Protein AF-A0A4S0VG76-F1 (afdb_monomer_lite)

Structure (mmCIF, N/CA/C/O backbone):
data_AF-A0A4S0VG76-F1
#
_entry.id   AF-A0A4S0VG76-F1
#
loop_
_atom_site.group_PDB
_atom_site.id
_atom_site.type_symbol
_atom_site.label_atom_id
_atom_site.label_alt_id
_atom_site.label_comp_id
_atom_site.label_asym_id
_atom_site.label_entity_id
_atom_site.label_seq_id
_atom_site.pdbx_PDB_ins_code
_atom_site.Cartn_x
_atom_site.Cartn_y
_atom_site.Cartn_z
_atom_site.occupancy
_atom_site.B_iso_or_equiv
_atom_site.auth_seq_id
_atom_site.auth_comp_id
_atom_site.auth_asym_id
_atom_site.auth_atom_id
_atom_site.pdbx_PDB_model_num
ATOM 1 N N . MET A 1 1 ? -0.962 11.758 31.237 1.00 50.16 1 MET A N 1
ATOM 2 C CA . MET A 1 1 ? -2.190 12.445 30.774 1.00 50.16 1 MET A CA 1
ATOM 3 C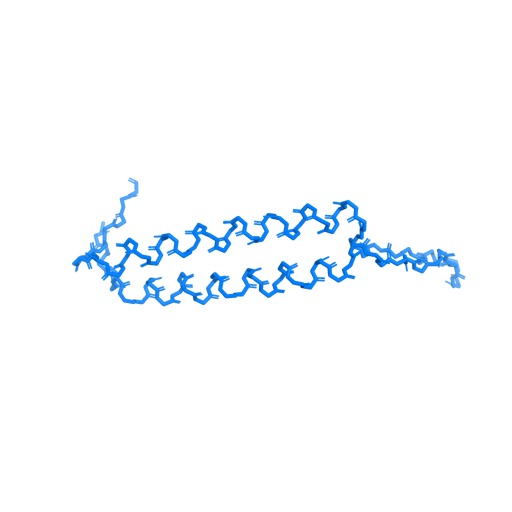 C . MET A 1 1 ? -2.942 11.460 29.897 1.00 50.16 1 MET A C 1
ATOM 5 O O . MET A 1 1 ? -2.362 10.990 28.935 1.00 50.16 1 MET A O 1
ATOM 9 N N . THR A 1 2 ? -4.157 11.048 30.259 1.00 57.31 2 THR A N 1
ATOM 10 C CA . THR A 1 2 ? -4.859 9.967 29.542 1.00 57.31 2 THR A CA 1
ATOM 11 C C . THR A 1 2 ? -5.741 10.567 28.450 1.00 57.31 2 THR A C 1
ATOM 13 O O . THR A 1 2 ? -6.768 11.169 28.756 1.00 57.31 2 THR A O 1
ATOM 16 N N . MET A 1 3 ? -5.346 10.433 27.183 1.00 63.31 3 MET A N 1
ATOM 17 C CA . MET A 1 3 ? -6.172 10.866 26.052 1.00 63.31 3 MET A CA 1
ATOM 18 C C . MET A 1 3 ? -7.178 9.762 25.707 1.00 63.31 3 MET A C 1
ATOM 20 O O . MET A 1 3 ? -6.790 8.625 25.442 1.00 63.31 3 MET A O 1
ATOM 24 N N . ARG A 1 4 ? -8.476 10.085 25.736 1.00 69.19 4 ARG A N 1
ATOM 25 C CA . ARG A 1 4 ? -9.534 9.217 25.198 1.00 69.19 4 ARG A CA 1
ATOM 26 C C . ARG A 1 4 ? -9.742 9.584 23.736 1.00 69.19 4 ARG A C 1
ATOM 28 O O . ARG A 1 4 ? -10.092 10.725 23.449 1.00 69.19 4 ARG A O 1
ATOM 35 N N . ILE A 1 5 ? -9.512 8.633 22.838 1.00 75.25 5 ILE A N 1
ATOM 36 C CA . ILE A 1 5 ? -9.756 8.806 21.405 1.00 75.25 5 ILE A CA 1
ATOM 37 C C . ILE A 1 5 ? -11.046 8.069 21.053 1.00 75.25 5 ILE A C 1
ATOM 39 O O . ILE A 1 5 ? -11.254 6.943 21.508 1.00 75.25 5 ILE A O 1
ATOM 43 N N . ASP A 1 6 ? -11.897 8.718 20.259 1.00 81.56 6 ASP A N 1
ATOM 44 C CA . ASP A 1 6 ? -13.109 8.116 19.714 1.00 81.56 6 ASP A CA 1
ATOM 45 C C . ASP A 1 6 ? -12.737 6.939 18.786 1.00 81.56 6 ASP A C 1
ATOM 47 O O . ASP A 1 6 ? -12.085 7.157 17.752 1.00 81.56 6 ASP A O 1
ATOM 51 N N . PRO A 1 7 ? -13.133 5.696 19.126 1.00 85.50 7 PRO A N 1
ATOM 52 C CA . PRO A 1 7 ? -12.858 4.521 18.305 1.00 85.50 7 PRO A CA 1
ATOM 53 C C . PRO A 1 7 ? -13.397 4.647 16.877 1.00 85.50 7 PRO A C 1
ATOM 55 O O . PRO A 1 7 ? -12.781 4.124 15.949 1.00 85.50 7 PRO A O 1
ATOM 58 N N . SER A 1 8 ? -14.498 5.379 16.667 1.00 87.69 8 SER A N 1
ATOM 59 C CA . SER A 1 8 ? -15.094 5.570 15.340 1.00 87.69 8 SER A CA 1
ATOM 60 C C . SER A 1 8 ? -14.179 6.371 14.409 1.00 87.69 8 SER A C 1
ATOM 62 O O . SER A 1 8 ? -14.025 6.034 13.235 1.00 87.69 8 SER A O 1
ATOM 64 N N . THR A 1 9 ? -13.486 7.379 14.946 1.00 89.50 9 THR A N 1
ATOM 65 C CA . THR A 1 9 ? -12.525 8.184 14.184 1.00 89.50 9 THR A CA 1
ATOM 66 C C . THR A 1 9 ? -11.339 7.331 13.744 1.00 89.50 9 THR A C 1
ATOM 68 O O . THR A 1 9 ? -10.960 7.356 12.574 1.00 89.50 9 THR A O 1
ATOM 71 N N . LEU A 1 10 ? -10.779 6.530 14.656 1.00 90.94 10 LEU A N 1
ATOM 72 C CA . LEU A 1 10 ? -9.663 5.638 14.331 1.00 90.94 10 LEU A CA 1
ATOM 73 C C . LEU A 1 10 ? -10.084 4.533 13.353 1.00 90.94 10 LEU A C 1
ATOM 75 O O . LEU A 1 10 ? -9.344 4.237 12.419 1.00 90.94 10 LEU A O 1
ATOM 79 N N . THR A 1 11 ? -11.291 3.986 13.515 1.00 94.44 11 THR A N 1
ATOM 80 C CA . THR A 1 11 ? -11.874 3.007 12.585 1.00 94.44 11 THR A CA 1
ATOM 81 C C . THR A 1 11 ? -11.918 3.570 11.166 1.00 94.44 11 THR A C 1
ATOM 83 O O . THR A 1 11 ? -11.415 2.936 10.240 1.00 94.44 11 THR A O 1
ATOM 86 N N . ASN A 1 12 ? -12.447 4.785 10.997 1.00 94.69 12 ASN A N 1
ATOM 87 C CA . ASN A 1 12 ? -12.541 5.437 9.691 1.00 94.69 12 ASN A CA 1
ATOM 88 C C . ASN A 1 12 ? -11.160 5.682 9.070 1.00 94.69 12 ASN A C 1
ATOM 90 O O . ASN A 1 12 ? -10.963 5.426 7.883 1.00 94.69 12 ASN A O 1
ATOM 94 N N . ILE A 1 13 ? -10.184 6.134 9.864 1.00 94.75 13 ILE A N 1
ATOM 95 C CA . ILE A 1 13 ? -8.804 6.329 9.394 1.00 94.75 13 ILE A CA 1
ATOM 96 C C . ILE A 1 13 ? -8.225 5.008 8.878 1.00 94.75 13 ILE A C 1
ATOM 98 O O . ILE A 1 13 ? -7.672 4.968 7.779 1.00 94.75 13 ILE A O 1
ATOM 102 N N . CYS A 1 14 ? -8.381 3.924 9.637 1.00 96.38 14 CYS A N 1
ATOM 103 C CA . CYS A 1 14 ? -7.896 2.603 9.255 1.00 96.38 14 CYS A CA 1
ATOM 104 C C . CYS A 1 14 ? -8.588 2.065 7.989 1.00 96.38 14 CYS A C 1
ATOM 106 O O . CYS A 1 14 ? -7.920 1.494 7.128 1.00 96.38 14 CYS A O 1
ATOM 108 N N . GLN A 1 15 ? -9.894 2.293 7.827 1.00 97.62 15 GLN A N 1
ATOM 109 C CA . GLN A 1 15 ? -10.628 1.912 6.614 1.00 97.62 15 GLN A CA 1
ATOM 110 C C . GLN A 1 15 ? -10.122 2.664 5.381 1.00 97.62 15 GLN A C 1
ATOM 112 O O . GLN A 1 15 ? -9.785 2.040 4.375 1.00 97.62 15 GLN A O 1
ATOM 117 N N . VAL A 1 16 ? -9.991 3.990 5.476 1.00 98.00 16 VAL A N 1
ATOM 118 C CA . VAL A 1 16 ? -9.468 4.815 4.378 1.00 98.00 16 VAL A CA 1
ATOM 119 C C . VAL A 1 16 ? -8.026 4.427 4.049 1.00 98.00 16 VAL A C 1
ATOM 121 O O . VAL A 1 16 ? -7.671 4.322 2.877 1.00 98.00 16 VAL A O 1
ATOM 124 N N . ALA A 1 17 ? -7.190 4.169 5.058 1.00 97.94 17 ALA A N 1
ATOM 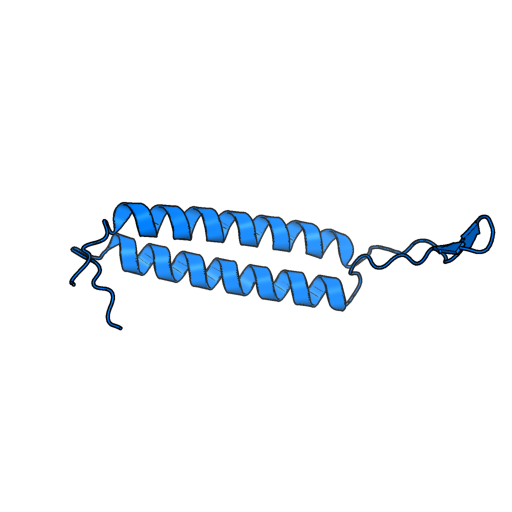125 C CA . ALA A 1 17 ? -5.825 3.698 4.842 1.00 97.94 17 ALA A CA 1
ATOM 126 C C . ALA A 1 17 ? -5.805 2.365 4.078 1.00 97.94 17 ALA A C 1
ATOM 128 O O . ALA A 1 17 ? -5.059 2.237 3.108 1.00 97.94 17 ALA A O 1
ATOM 129 N N . ALA A 1 18 ? -6.663 1.409 4.450 1.00 98.38 18 ALA A N 1
ATOM 130 C CA . ALA A 1 18 ? -6.766 0.127 3.759 1.00 98.38 18 ALA A CA 1
ATOM 131 C C . ALA A 1 18 ? -7.137 0.291 2.276 1.00 98.38 18 ALA A C 1
ATOM 133 O O . ALA A 1 18 ? -6.506 -0.318 1.412 1.00 98.38 18 ALA A O 1
ATOM 134 N N . GLU A 1 19 ? -8.113 1.147 1.966 1.00 98.38 19 GLU A N 1
ATOM 135 C CA . GLU A 1 19 ? -8.501 1.454 0.583 1.00 98.38 19 GLU A CA 1
ATOM 136 C C . GLU A 1 19 ? -7.350 2.082 -0.203 1.00 98.38 19 GLU A C 1
ATOM 138 O O . GLU A 1 19 ? -7.034 1.643 -1.311 1.00 98.38 19 GLU A O 1
ATOM 143 N N . ARG A 1 20 ? -6.661 3.060 0.396 1.00 98.38 20 ARG A N 1
ATOM 144 C CA . ARG A 1 20 ? -5.506 3.698 -0.238 1.00 98.38 20 ARG A CA 1
ATOM 145 C C . ARG A 1 20 ? -4.395 2.699 -0.504 1.00 98.38 20 ARG A C 1
ATOM 147 O O . ARG A 1 20 ? -3.855 2.709 -1.605 1.00 98.38 20 ARG A O 1
ATOM 154 N N . PHE A 1 21 ? -4.063 1.827 0.440 1.00 98.56 21 PHE A N 1
ATOM 155 C CA . PHE A 1 21 ? -3.048 0.802 0.222 1.00 98.56 21 PHE A CA 1
ATOM 156 C C . PHE A 1 21 ? -3.430 -0.154 -0.917 1.00 98.56 21 PHE A C 1
ATOM 158 O O . PHE A 1 21 ? -2.594 -0.435 -1.773 1.00 98.56 21 PHE A O 1
ATOM 165 N N . LEU A 1 22 ? -4.698 -0.569 -1.020 1.00 98.50 22 LEU A N 1
ATOM 166 C CA . LEU A 1 22 ? -5.158 -1.383 -2.152 1.00 98.50 22 LEU A CA 1
ATOM 167 C C . LEU A 1 22 ? -5.019 -0.662 -3.494 1.00 98.50 22 LEU A C 1
ATOM 169 O O . LEU A 1 22 ? -4.650 -1.288 -4.488 1.00 98.50 22 LEU A O 1
ATOM 173 N N . ASP A 1 23 ? -5.295 0.637 -3.546 1.00 98.44 23 ASP A N 1
ATOM 174 C CA . ASP A 1 23 ? -5.119 1.408 -4.774 1.00 98.44 23 ASP A CA 1
ATOM 175 C C . ASP A 1 23 ? -3.641 1.516 -5.170 1.00 98.44 23 ASP A C 1
ATOM 177 O O . ASP A 1 23 ? -3.308 1.287 -6.332 1.00 98.44 23 ASP A O 1
ATOM 181 N N . HIS A 1 24 ? -2.735 1.735 -4.212 1.00 97.56 24 HIS A N 1
ATOM 182 C CA . HIS A 1 24 ? -1.293 1.706 -4.485 1.00 97.56 24 HIS A CA 1
ATOM 183 C C . HIS A 1 24 ? -0.843 0.328 -4.979 1.00 97.56 24 HIS A C 1
ATOM 185 O O . HIS A 1 24 ? -0.111 0.241 -5.964 1.00 97.56 24 HIS A O 1
ATOM 191 N N . ALA A 1 25 ? -1.322 -0.755 -4.360 1.00 98.38 25 ALA A N 1
ATOM 192 C CA . ALA A 1 25 ? -1.021 -2.108 -4.814 1.00 98.38 25 ALA A CA 1
ATOM 193 C C . ALA A 1 25 ? -1.448 -2.338 -6.272 1.00 98.38 25 ALA A C 1
ATOM 195 O O . ALA A 1 25 ? -0.688 -2.908 -7.057 1.00 98.38 25 ALA A O 1
ATOM 196 N N . LYS A 1 26 ? -2.635 -1.855 -6.665 1.00 98.25 26 LYS A N 1
ATOM 197 C CA . LYS A 1 26 ? -3.104 -1.926 -8.059 1.00 98.25 26 LYS A CA 1
ATOM 198 C C . LYS A 1 26 ? -2.196 -1.147 -9.005 1.00 98.25 26 LYS A C 1
ATOM 200 O O . LYS A 1 26 ? -1.883 -1.665 -10.073 1.00 98.25 26 LYS A O 1
ATOM 205 N N . GLU A 1 27 ? -1.766 0.060 -8.638 1.00 97.44 27 GLU A N 1
ATOM 206 C CA . GLU A 1 27 ? -0.850 0.843 -9.477 1.00 97.44 27 GLU A CA 1
ATOM 207 C C . GLU A 1 27 ? 0.500 0.139 -9.647 1.00 97.44 27 GLU A C 1
ATOM 209 O O . GLU A 1 27 ? 0.969 -0.013 -10.773 1.00 97.44 27 GLU A O 1
ATOM 214 N N . PHE A 1 28 ? 1.083 -0.404 -8.574 1.00 97.88 28 PHE A N 1
ATOM 215 C CA . PHE A 1 28 ? 2.331 -1.165 -8.678 1.00 97.88 28 PHE A CA 1
ATOM 216 C C . PHE A 1 28 ? 2.179 -2.449 -9.495 1.00 97.88 28 PHE A C 1
ATOM 218 O O . PHE A 1 28 ? 3.085 -2.801 -10.247 1.00 97.88 28 PHE A O 1
ATOM 225 N N . ARG A 1 29 ? 1.024 -3.121 -9.448 1.00 97.69 29 ARG A N 1
ATOM 226 C CA . ARG A 1 29 ? 0.766 -4.283 -10.316 1.00 97.69 29 ARG A CA 1
ATOM 227 C C . ARG A 1 29 ? 0.821 -3.940 -11.800 1.00 97.69 29 ARG A C 1
ATOM 229 O O . ARG A 1 29 ? 1.330 -4.743 -12.574 1.00 97.69 29 ARG A O 1
ATOM 236 N N . LYS A 1 30 ? 0.368 -2.748 -12.202 1.00 96.38 30 LYS A N 1
ATOM 237 C CA . LYS A 1 30 ? 0.482 -2.292 -13.600 1.00 96.38 30 LYS A CA 1
ATOM 238 C C . LYS A 1 30 ? 1.937 -2.117 -14.038 1.00 96.38 30 LYS A C 1
ATOM 240 O O . LYS A 1 30 ? 2.225 -2.198 -15.227 1.00 96.38 30 LYS A O 1
ATOM 245 N N . LEU A 1 31 ? 2.844 -1.881 -13.090 1.00 96.62 31 LEU A N 1
ATOM 246 C CA . LEU A 1 31 ? 4.265 -1.670 -13.354 1.00 96.62 31 LEU A CA 1
ATOM 247 C C . LEU A 1 31 ? 5.078 -2.969 -13.418 1.00 96.62 31 LEU A C 1
ATOM 249 O O . LEU A 1 31 ? 6.255 -2.931 -13.767 1.00 96.62 31 LEU A O 1
ATOM 253 N N . VAL A 1 32 ? 4.482 -4.129 -13.126 1.00 96.56 32 VAL A N 1
ATOM 254 C CA . VAL A 1 32 ? 5.187 -5.420 -13.218 1.00 96.56 32 VAL A CA 1
ATOM 255 C C . VAL A 1 32 ? 5.700 -5.657 -14.639 1.00 96.56 32 VAL A C 1
ATOM 257 O O . VAL A 1 32 ? 6.867 -5.992 -14.815 1.00 96.56 32 VAL A O 1
ATOM 260 N N . ASP A 1 33 ? 4.876 -5.374 -15.646 1.00 94.44 33 ASP A N 1
ATOM 261 C CA . ASP A 1 33 ? 5.245 -5.526 -17.058 1.00 94.44 33 ASP A 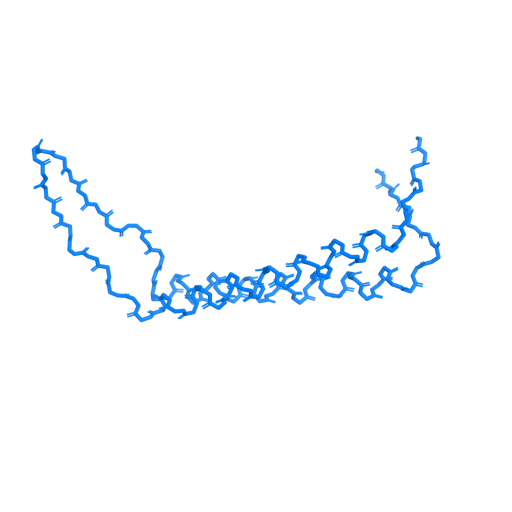CA 1
ATOM 262 C C . ASP A 1 33 ? 5.759 -4.220 -17.692 1.00 94.44 33 ASP A C 1
ATOM 264 O O . ASP A 1 33 ? 5.956 -4.145 -18.911 1.00 94.44 33 ASP A O 1
ATOM 268 N N . TYR A 1 34 ? 5.975 -3.171 -16.887 1.00 93.69 34 TYR A N 1
ATOM 269 C CA . TYR A 1 34 ? 6.509 -1.904 -17.378 1.00 93.69 34 TYR A CA 1
ATOM 270 C C . TYR A 1 34 ? 7.934 -2.090 -17.900 1.00 93.69 34 TYR A C 1
ATOM 272 O O . TYR A 1 34 ? 8.798 -2.665 -17.235 1.00 93.69 34 TYR A O 1
ATOM 280 N N . LYS A 1 35 ? 8.180 -1.565 -19.102 1.00 92.00 35 LYS A N 1
ATOM 281 C CA . LYS A 1 35 ? 9.506 -1.527 -19.714 1.00 92.00 35 LYS A CA 1
ATOM 282 C C . LYS A 1 35 ? 10.075 -0.119 -19.537 1.00 92.00 35 LYS A C 1
ATOM 284 O O . LYS A 1 35 ? 9.503 0.805 -20.122 1.00 92.00 35 LYS A O 1
ATOM 289 N N . PRO A 1 36 ? 11.157 0.055 -18.758 1.00 87.88 36 PRO A N 1
ATOM 290 C CA . PRO A 1 36 ? 11.756 1.365 -18.544 1.00 87.88 36 PRO A CA 1
ATOM 291 C C . PRO A 1 36 ? 12.239 1.975 -19.856 1.00 87.88 36 PRO A C 1
ATOM 293 O O . PRO A 1 36 ? 12.609 1.269 -20.802 1.00 87.88 36 PRO A O 1
ATOM 296 N N . LYS A 1 37 ? 12.222 3.308 -19.918 1.00 88.50 37 LYS A N 1
ATOM 297 C CA . LYS A 1 37 ? 12.776 4.025 -21.068 1.00 88.50 37 LYS A CA 1
ATOM 298 C C . LYS A 1 37 ? 14.295 3.833 -21.112 1.00 88.50 37 LYS A C 1
ATOM 300 O O . LYS A 1 37 ? 14.918 3.827 -20.054 1.00 88.50 37 LYS A O 1
ATOM 305 N N . PRO A 1 38 ? 14.898 3.712 -22.308 1.00 87.94 38 PRO A N 1
ATOM 306 C CA . PRO A 1 38 ? 16.346 3.674 -22.427 1.00 87.94 38 PRO A CA 1
ATOM 307 C C . PRO A 1 38 ? 16.979 4.928 -21.826 1.00 87.94 38 PRO A C 1
ATOM 309 O O . PRO A 1 38 ? 16.483 6.046 -22.025 1.00 87.94 38 PRO A O 1
ATOM 312 N N . ASP A 1 39 ? 18.100 4.727 -21.145 1.00 91.19 39 ASP A N 1
ATOM 313 C CA . ASP A 1 39 ? 18.922 5.822 -20.658 1.00 91.19 39 ASP A CA 1
ATOM 314 C C . ASP A 1 39 ? 19.372 6.691 -21.835 1.00 91.19 39 ASP A C 1
ATOM 316 O O . ASP A 1 39 ? 19.735 6.197 -22.908 1.00 91.19 39 ASP A O 1
ATOM 320 N N . HIS A 1 40 ? 19.338 8.005 -21.645 1.00 88.62 40 HIS A N 1
ATOM 321 C CA . HIS A 1 40 ? 19.773 8.955 -22.663 1.00 88.62 40 HIS A CA 1
ATOM 322 C C . HIS A 1 40 ? 20.445 10.166 -22.025 1.00 88.62 40 HIS A C 1
ATOM 324 O O . HIS A 1 40 ? 20.173 10.516 -20.878 1.00 88.62 40 HIS A O 1
ATOM 330 N N . SER A 1 41 ? 21.346 10.801 -22.776 1.00 89.62 41 SER A N 1
ATOM 331 C CA . SER A 1 41 ? 22.048 12.011 -22.349 1.00 89.62 41 SER A CA 1
ATOM 332 C C . SER A 1 41 ? 21.528 13.219 -23.121 1.00 89.62 41 SER A C 1
ATOM 334 O O . SER A 1 41 ? 21.522 13.197 -24.351 1.00 89.62 41 SER A O 1
ATOM 336 N N . VAL A 1 42 ? 21.154 14.283 -22.411 1.00 89.31 42 VAL A N 1
ATOM 337 C CA . VAL A 1 42 ? 20.788 15.588 -22.987 1.00 89.31 42 VAL A CA 1
ATOM 338 C C . VAL A 1 42 ? 21.692 16.638 -22.357 1.00 89.31 42 VAL A C 1
ATOM 340 O O . VAL A 1 42 ? 21.775 16.719 -21.135 1.00 89.31 42 VAL A O 1
ATOM 343 N N . ASP A 1 43 ? 22.437 17.380 -23.178 1.00 91.00 43 ASP A N 1
ATOM 344 C CA . ASP A 1 43 ? 23.359 18.438 -22.731 1.00 91.00 43 ASP A CA 1
ATOM 345 C C . ASP A 1 43 ? 24.340 18.001 -21.620 1.00 91.00 43 ASP A C 1
ATOM 347 O O . ASP A 1 43 ? 24.635 18.736 -20.682 1.00 91.00 43 ASP A O 1
ATOM 351 N N . GLY A 1 44 ? 24.837 16.761 -21.708 1.00 92.69 44 GLY A N 1
ATOM 352 C CA . GLY A 1 44 ? 25.757 16.173 -20.724 1.00 92.69 44 GLY A CA 1
ATOM 353 C C . GLY A 1 44 ? 25.099 15.656 -19.438 1.00 92.69 44 GLY A C 1
ATOM 354 O O . GLY A 1 44 ? 25.804 15.170 -18.555 1.00 92.69 44 GLY A O 1
ATOM 355 N N . THR A 1 45 ? 23.770 15.717 -19.328 1.00 91.44 45 THR A N 1
ATOM 356 C CA . THR A 1 45 ? 23.005 15.158 -18.206 1.00 91.44 45 THR A CA 1
ATOM 357 C C . THR A 1 45 ? 22.459 13.780 -18.568 1.00 91.44 45 THR A C 1
ATOM 359 O O . THR A 1 45 ? 21.729 13.644 -19.548 1.00 91.44 45 THR A O 1
ATOM 362 N N . LEU A 1 46 ? 22.788 12.759 -17.769 1.00 93.44 46 LEU A N 1
ATOM 363 C CA . LEU A 1 46 ? 22.248 11.403 -17.906 1.00 93.44 46 LEU A CA 1
ATOM 364 C C . LEU A 1 46 ? 20.843 11.318 -17.291 1.00 93.44 46 LEU A C 1
ATOM 366 O O . LEU A 1 46 ? 20.664 11.573 -16.101 1.00 93.44 46 LEU A O 1
ATOM 370 N N . HIS A 1 47 ? 19.864 10.901 -18.088 1.00 91.44 47 HIS A N 1
ATOM 371 C CA . HIS A 1 47 ? 18.504 10.611 -17.651 1.00 91.44 47 HIS A CA 1
ATOM 372 C C . HIS A 1 47 ? 18.308 9.098 -17.536 1.00 91.44 47 HIS A C 1
ATOM 374 O O . HIS A 1 47 ? 18.422 8.389 -18.535 1.00 91.44 47 HIS A O 1
ATOM 380 N N . VAL A 1 48 ? 17.989 8.635 -16.325 1.00 91.88 48 VAL A N 1
ATOM 381 C CA . VAL A 1 48 ? 17.735 7.226 -15.987 1.00 91.88 48 VAL A CA 1
ATOM 382 C C . VAL A 1 48 ? 16.292 7.079 -15.510 1.00 91.88 48 VAL A C 1
ATOM 384 O O . VAL A 1 48 ? 15.823 7.872 -14.689 1.00 91.88 48 VAL A O 1
ATOM 387 N N . ASP A 1 49 ? 15.581 6.068 -16.006 1.00 90.88 49 ASP A N 1
ATOM 388 C CA . ASP A 1 49 ? 14.232 5.740 -15.541 1.00 90.88 49 ASP A CA 1
ATOM 389 C C . ASP A 1 49 ? 14.295 4.910 -14.248 1.00 90.88 49 ASP A C 1
ATOM 391 O O . ASP A 1 49 ? 14.607 3.720 -14.260 1.00 90.88 49 ASP A O 1
ATOM 395 N N . LEU A 1 50 ? 13.998 5.555 -13.118 1.00 90.25 50 LEU A N 1
ATOM 396 C CA . LEU A 1 50 ? 14.007 4.934 -11.788 1.00 90.25 50 LEU A CA 1
ATOM 397 C C . LEU A 1 50 ? 12.634 4.389 -11.364 1.00 90.25 50 LEU A C 1
ATOM 399 O O . LEU A 1 50 ? 12.439 4.047 -10.196 1.00 90.25 50 LEU A O 1
ATOM 403 N N . THR A 1 51 ? 11.667 4.317 -12.282 1.00 92.12 51 THR A N 1
ATOM 404 C CA . THR A 1 51 ? 10.336 3.773 -11.987 1.00 92.12 51 THR A CA 1
ATOM 405 C C . THR A 1 51 ? 10.453 2.312 -11.533 1.00 92.12 51 THR A C 1
ATOM 407 O O . THR A 1 51 ? 11.024 1.498 -12.266 1.00 92.12 51 THR A O 1
ATOM 410 N N . PRO A 1 52 ? 9.912 1.928 -10.359 1.00 91.75 52 PRO A N 1
ATOM 411 C CA . PRO A 1 52 ? 9.902 0.530 -9.938 1.00 91.75 52 PRO A CA 1
ATOM 412 C C . PRO A 1 52 ? 9.149 -0.335 -10.950 1.00 91.75 52 PRO A C 1
ATOM 414 O O . PRO A 1 52 ? 8.044 0.015 -11.353 1.00 91.75 52 PRO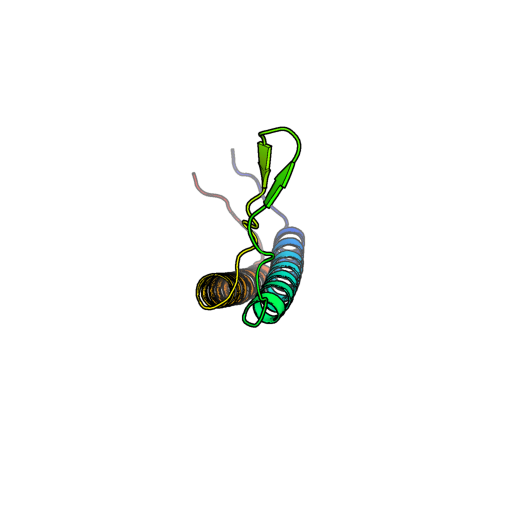 A O 1
ATOM 417 N N . HIS A 1 53 ? 9.724 -1.469 -11.347 1.00 94.88 53 HIS A N 1
ATOM 418 C CA . HIS A 1 53 ? 9.135 -2.378 -12.334 1.00 94.88 53 HIS A CA 1
ATOM 419 C C . HIS A 1 53 ? 9.538 -3.833 -12.075 1.00 94.88 53 HIS A C 1
ATOM 421 O O . HIS A 1 53 ? 10.340 -4.113 -11.173 1.00 94.88 53 HIS A O 1
ATOM 427 N N . GLY A 1 54 ? 8.948 -4.770 -12.824 1.00 95.62 54 GLY A N 1
ATOM 428 C CA . GLY A 1 54 ? 9.233 -6.198 -12.692 1.00 95.62 54 GLY A CA 1
ATOM 429 C C . GLY A 1 54 ? 9.014 -6.708 -11.268 1.00 95.62 54 GLY A C 1
ATOM 430 O O . GLY A 1 54 ? 8.021 -6.397 -10.605 1.00 95.62 54 GLY A O 1
ATOM 431 N N . ASP A 1 55 ? 9.992 -7.461 -10.770 1.00 96.06 55 ASP A N 1
ATOM 432 C CA . ASP A 1 55 ? 9.978 -8.023 -9.419 1.00 96.06 55 ASP A CA 1
ATOM 433 C C . ASP A 1 55 ? 9.933 -6.955 -8.315 1.00 96.06 55 ASP A C 1
ATOM 4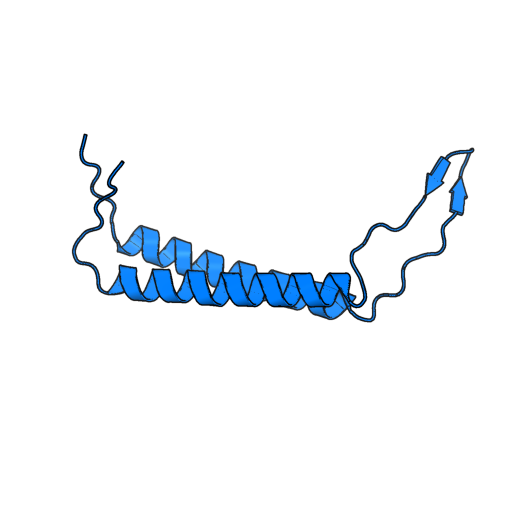35 O O . ASP A 1 55 ? 9.336 -7.190 -7.262 1.00 96.06 55 ASP A O 1
ATOM 439 N N . GLY A 1 56 ? 10.532 -5.781 -8.542 1.00 94.44 56 GLY A N 1
ATOM 440 C CA . GLY A 1 56 ? 10.497 -4.674 -7.584 1.00 94.44 56 GLY A CA 1
ATOM 441 C C . GLY A 1 56 ? 9.081 -4.128 -7.406 1.00 94.44 56 GLY A C 1
ATOM 442 O O . GLY A 1 56 ? 8.602 -3.997 -6.279 1.00 94.44 56 GLY A O 1
ATOM 443 N N . ALA A 1 57 ? 8.380 -3.895 -8.517 1.00 97.56 57 ALA A N 1
ATOM 444 C CA . ALA A 1 57 ? 6.980 -3.481 -8.498 1.00 97.56 57 ALA A CA 1
ATOM 445 C C . ALA A 1 57 ? 6.064 -4.559 -7.896 1.00 97.56 57 ALA A C 1
ATOM 447 O O . ALA A 1 57 ? 5.193 -4.233 -7.090 1.00 97.56 57 ALA A O 1
ATOM 448 N N . ARG A 1 58 ? 6.301 -5.845 -8.202 1.00 98.12 58 ARG A N 1
ATOM 449 C CA . ARG A 1 58 ? 5.542 -6.957 -7.604 1.00 98.12 58 ARG A CA 1
ATOM 450 C C . ARG A 1 58 ? 5.649 -6.960 -6.078 1.00 98.12 58 ARG A C 1
ATOM 452 O O . ARG A 1 58 ? 4.626 -6.998 -5.401 1.00 98.12 58 ARG A O 1
ATOM 459 N N . ARG A 1 59 ? 6.867 -6.862 -5.536 1.00 97.88 59 ARG A N 1
ATOM 460 C CA . ARG A 1 59 ? 7.088 -6.842 -4.079 1.00 97.88 59 ARG A CA 1
ATOM 461 C C . ARG A 1 59 ? 6.433 -5.634 -3.416 1.00 97.88 59 ARG A C 1
ATOM 463 O O . ARG A 1 59 ? 5.845 -5.781 -2.351 1.00 97.88 59 ARG A O 1
ATOM 470 N N . LEU A 1 60 ? 6.505 -4.454 -4.037 1.00 97.81 60 LEU A N 1
ATOM 471 C CA . LEU A 1 60 ? 5.824 -3.264 -3.519 1.00 97.81 60 LEU A CA 1
ATOM 472 C C . LEU A 1 60 ? 4.309 -3.467 -3.478 1.00 97.81 60 LEU A C 1
ATOM 474 O O . LEU A 1 60 ? 3.691 -3.165 -2.461 1.00 97.81 60 LEU A O 1
ATOM 478 N N . ALA A 1 61 ? 3.720 -4.037 -4.533 1.00 98.44 61 ALA A N 1
ATOM 479 C CA . ALA A 1 61 ? 2.300 -4.362 -4.535 1.00 98.44 61 ALA A CA 1
ATOM 480 C C . ALA A 1 61 ? 1.924 -5.315 -3.388 1.00 98.44 61 ALA A C 1
ATOM 482 O O . ALA A 1 61 ? 0.992 -5.021 -2.646 1.00 98.44 61 ALA A O 1
ATOM 483 N N . GLU A 1 62 ? 2.676 -6.401 -3.193 1.00 98.44 62 GLU A N 1
ATOM 484 C CA . GLU A 1 62 ? 2.448 -7.366 -2.104 1.00 98.44 62 GLU A CA 1
ATOM 485 C C . GLU A 1 62 ? 2.540 -6.714 -0.712 1.00 98.44 62 GLU A C 1
ATOM 487 O O . GLU A 1 62 ? 1.728 -7.006 0.167 1.00 98.44 62 GLU A O 1
ATOM 492 N N . GLN A 1 63 ? 3.498 -5.803 -0.504 1.00 98.31 63 GLN A N 1
ATOM 493 C CA . GLN A 1 63 ? 3.627 -5.065 0.758 1.00 98.31 63 GLN A CA 1
ATOM 494 C C . GLN A 1 63 ? 2.423 -4.153 1.012 1.00 98.31 63 GLN A C 1
ATOM 496 O O . GLN A 1 63 ? 1.894 -4.134 2.122 1.00 98.31 63 GLN A O 1
ATOM 501 N N . PHE A 1 64 ? 1.945 -3.441 -0.010 1.00 98.50 64 PHE A N 1
ATOM 502 C CA . PHE A 1 64 ? 0.745 -2.617 0.120 1.00 98.50 64 PHE A CA 1
ATOM 503 C C . PHE A 1 64 ? -0.512 -3.459 0.383 1.00 98.50 64 PHE A C 1
ATOM 505 O O . PHE A 1 64 ? -1.359 -3.065 1.181 1.00 98.50 64 PHE A O 1
ATOM 512 N N . GLU A 1 65 ? -0.632 -4.649 -0.206 1.00 98.62 65 GLU A N 1
ATOM 513 C CA . GLU A 1 65 ? -1.733 -5.570 0.110 1.00 98.62 65 GLU A CA 1
ATOM 514 C C . GLU A 1 65 ? -1.686 -6.059 1.559 1.00 98.62 65 GLU A C 1
ATOM 516 O O . GLU A 1 65 ? -2.727 -6.144 2.219 1.00 98.62 65 GLU A O 1
ATOM 521 N N . LEU A 1 66 ? -0.487 -6.337 2.079 1.00 98.50 66 LEU A N 1
ATOM 522 C CA . LEU A 1 66 ? -0.303 -6.692 3.483 1.00 98.50 66 LEU A CA 1
ATOM 523 C C . LEU A 1 66 ? -0.716 -5.537 4.405 1.00 98.50 66 LEU A C 1
ATOM 525 O O . LEU A 1 66 ? -1.510 -5.747 5.321 1.00 98.50 66 LEU A O 1
ATOM 529 N N . GLN A 1 67 ? -0.267 -4.314 4.117 1.00 98.50 67 GLN A N 1
ATOM 530 C CA . GLN A 1 67 ? -0.644 -3.120 4.880 1.00 98.50 67 GLN A CA 1
ATOM 531 C C . GLN A 1 67 ? -2.152 -2.852 4.826 1.00 98.50 67 GLN A C 1
ATOM 533 O O . GLN A 1 67 ? -2.751 -2.484 5.835 1.00 98.50 67 GLN A O 1
ATOM 538 N N . ALA A 1 68 ? -2.798 -3.082 3.678 1.00 98.50 68 ALA A N 1
ATOM 539 C CA . ALA A 1 68 ? -4.248 -2.978 3.559 1.00 98.50 68 ALA A CA 1
ATOM 540 C C . ALA A 1 68 ? -4.974 -3.980 4.464 1.00 98.50 68 ALA A C 1
ATOM 542 O O . ALA A 1 68 ? -5.945 -3.629 5.139 1.00 98.50 68 ALA A O 1
ATOM 543 N N . LYS A 1 69 ? -4.491 -5.227 4.493 1.00 98.19 69 LYS A N 1
ATOM 544 C CA . LYS A 1 69 ? -5.031 -6.281 5.353 1.00 98.19 69 LYS A CA 1
ATOM 545 C C . LYS A 1 69 ? -4.882 -5.924 6.832 1.00 98.19 69 LYS A C 1
ATOM 547 O O . LYS A 1 69 ? -5.841 -6.072 7.585 1.00 98.19 69 LYS A O 1
ATOM 552 N N . GLU A 1 70 ? -3.712 -5.441 7.238 1.00 97.94 70 GLU A N 1
ATOM 553 C CA . GLU A 1 70 ? -3.447 -5.023 8.618 1.00 97.94 70 GLU A CA 1
ATOM 554 C C . GLU A 1 70 ? -4.307 -3.823 9.021 1.00 97.94 70 GLU A C 1
ATOM 556 O O . GLU A 1 70 ? -4.975 -3.867 10.052 1.00 97.94 70 GLU A O 1
ATOM 561 N N . ALA A 1 71 ? -4.376 -2.786 8.182 1.00 97.38 71 ALA A N 1
ATOM 562 C CA . ALA A 1 71 ? -5.217 -1.618 8.429 1.00 97.38 71 ALA A CA 1
ATOM 563 C C . ALA A 1 71 ? -6.694 -2.006 8.585 1.00 97.38 71 ALA A C 1
ATOM 565 O O . ALA A 1 71 ? -7.372 -1.512 9.486 1.00 97.38 71 ALA A O 1
ATOM 566 N N . ARG A 1 72 ? -7.189 -2.947 7.771 1.00 97.38 72 ARG A N 1
ATOM 567 C CA . ARG A 1 72 ? -8.559 -3.444 7.914 1.00 97.38 72 ARG A CA 1
ATOM 568 C C . ARG A 1 72 ? -8.772 -4.218 9.211 1.00 97.38 72 ARG A C 1
ATOM 570 O O . ARG A 1 72 ? -9.763 -3.973 9.888 1.00 97.38 72 ARG A O 1
ATOM 577 N N . ALA A 1 73 ? -7.826 -5.073 9.595 1.00 95.44 73 ALA A N 1
ATOM 578 C CA . ALA A 1 73 ? -7.891 -5.774 10.875 1.00 95.44 73 ALA A CA 1
ATOM 579 C C . ALA A 1 73 ? -7.938 -4.788 12.057 1.00 95.44 73 ALA A C 1
ATOM 581 O O . ALA A 1 73 ? -8.747 -4.954 12.968 1.00 95.44 73 ALA A O 1
ATOM 582 N N . TYR A 1 74 ? -7.141 -3.714 12.021 1.00 93.44 74 TYR A N 1
ATOM 583 C CA . TYR A 1 74 ? -7.217 -2.654 13.029 1.00 93.44 74 TYR A CA 1
ATOM 584 C C . TYR A 1 74 ? -8.578 -1.958 13.047 1.00 93.44 74 TYR A C 1
ATOM 586 O O . TYR A 1 74 ? -9.129 -1.758 14.128 1.00 93.44 74 TYR A O 1
ATOM 594 N N . ALA A 1 75 ? -9.144 -1.629 11.881 1.00 93.88 75 ALA A N 1
ATOM 595 C CA . ALA A 1 75 ? -10.485 -1.054 11.807 1.00 93.88 75 ALA A CA 1
ATOM 596 C C . ALA A 1 75 ? -11.532 -1.972 12.457 1.00 93.88 75 ALA A C 1
ATOM 598 O O . ALA A 1 75 ? -12.347 -1.501 13.243 1.00 93.88 75 ALA A O 1
ATOM 599 N N . ASP A 1 76 ? -11.475 -3.277 12.190 1.00 93.00 76 ASP A N 1
ATOM 600 C CA . ASP A 1 76 ? -12.412 -4.249 12.760 1.00 93.00 76 ASP A CA 1
ATOM 601 C C . ASP A 1 76 ? -12.261 -4.360 14.288 1.00 93.00 76 ASP A C 1
ATOM 603 O O . ASP A 1 76 ? -13.253 -4.449 15.016 1.00 93.00 76 ASP A O 1
ATOM 607 N N . HIS A 1 77 ? -11.032 -4.296 14.809 1.00 90.19 77 HIS A N 1
ATOM 608 C CA . HIS A 1 77 ? -10.791 -4.251 16.254 1.00 90.19 77 HIS A CA 1
ATOM 609 C C . HIS A 1 77 ? -11.339 -2.973 16.902 1.00 90.19 77 HIS A C 1
ATOM 611 O O . HIS A 1 77 ? -11.913 -3.031 17.990 1.00 90.19 77 HIS A O 1
ATOM 617 N N . LEU A 1 78 ? -11.184 -1.828 16.236 1.00 90.00 78 LEU A N 1
ATOM 618 C CA . LEU A 1 78 ? -11.619 -0.521 16.732 1.00 90.00 78 LEU A CA 1
ATOM 619 C C . LEU A 1 78 ? -13.137 -0.337 16.655 1.00 90.00 78 LEU A C 1
ATOM 621 O O . LEU A 1 78 ? -13.717 0.251 17.565 1.00 90.00 78 LEU A O 1
ATOM 625 N N . ALA A 1 79 ? -13.788 -0.893 15.632 1.00 88.06 79 ALA A N 1
ATOM 626 C CA . ALA A 1 79 ? -15.239 -0.834 15.464 1.00 88.06 79 ALA A CA 1
ATOM 627 C C . ALA A 1 79 ? -15.998 -1.501 16.624 1.00 88.06 79 ALA A C 1
ATOM 629 O O . ALA A 1 79 ? -17.130 -1.129 16.921 1.00 88.06 79 ALA A O 1
ATOM 630 N N . ASN A 1 80 ? -15.365 -2.472 17.288 1.00 82.19 80 ASN A N 1
ATOM 631 C CA . ASN A 1 80 ? -15.925 -3.201 18.425 1.00 82.19 80 ASN A CA 1
ATOM 632 C C . ASN A 1 80 ? -15.446 -2.665 19.789 1.00 82.19 80 ASN A C 1
ATOM 634 O O . ASN A 1 80 ? -15.789 -3.236 20.825 1.00 82.19 80 ASN A O 1
ATOM 638 N N . ALA A 1 81 ? -14.633 -1.605 19.816 1.00 82.94 81 ALA A N 1
ATOM 639 C CA . ALA A 1 81 ? -14.084 -1.053 21.049 1.00 82.94 81 ALA A CA 1
ATOM 640 C C . ALA A 1 81 ? -15.004 0.026 21.643 1.00 82.94 81 ALA A C 1
ATOM 642 O O . ALA A 1 81 ? -15.437 0.941 20.951 1.00 82.94 81 ALA A O 1
ATOM 643 N N . GLU A 1 82 ? -15.241 -0.032 22.956 1.00 75.81 82 GLU A N 1
ATOM 644 C CA . GLU A 1 82 ? -15.991 1.008 23.681 1.00 75.81 82 GLU A CA 1
ATOM 645 C C . GLU A 1 82 ? -15.136 2.269 23.918 1.00 75.81 82 GLU A C 1
ATOM 647 O O . GLU A 1 82 ? -15.636 3.393 23.931 1.00 75.81 82 GLU A O 1
ATOM 652 N N . TYR A 1 83 ? -13.822 2.097 24.089 1.00 71.31 83 TYR A N 1
ATOM 653 C CA . TYR A 1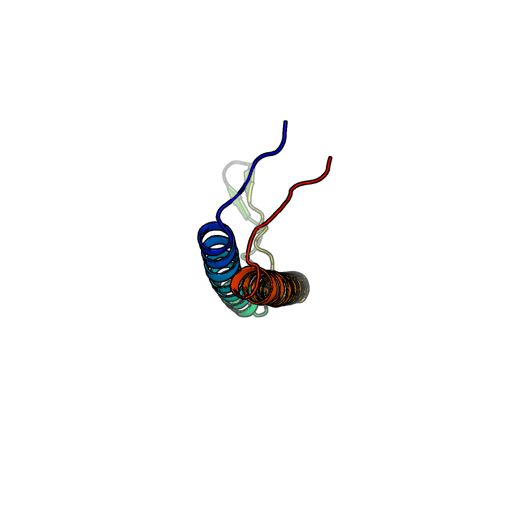 83 ? -12.851 3.181 24.224 1.00 71.31 83 TYR A CA 1
ATOM 654 C C . TYR A 1 83 ? -11.438 2.705 23.871 1.00 71.31 83 TYR A C 1
ATOM 656 O O . TYR A 1 83 ? -11.061 1.569 24.162 1.00 71.31 83 TYR A O 1
ATOM 664 N N . VAL A 1 84 ? -10.616 3.600 23.317 1.00 75.94 84 VAL A N 1
ATOM 665 C CA . VAL A 1 84 ? -9.184 3.352 23.080 1.00 75.94 84 VAL A CA 1
ATOM 666 C C . VAL A 1 84 ? -8.354 4.069 24.141 1.00 75.94 84 VAL A C 1
ATOM 668 O O . VAL A 1 84 ? -8.582 5.246 24.435 1.00 75.94 84 VAL A O 1
ATOM 671 N N . ARG A 1 85 ? -7.382 3.358 24.726 1.00 76.56 85 ARG A N 1
ATOM 672 C CA . ARG A 1 85 ? -6.362 3.932 25.615 1.00 76.56 85 ARG A CA 1
ATOM 673 C C . ARG A 1 85 ? -4.999 3.822 24.952 1.00 76.56 85 ARG A C 1
ATOM 675 O O . ARG A 1 85 ? -4.576 2.723 24.611 1.00 76.56 85 ARG A O 1
ATOM 682 N N . VAL A 1 86 ? -4.316 4.952 24.824 1.00 71.00 86 VAL A N 1
ATOM 683 C CA . VAL A 1 86 ? -2.906 4.991 24.433 1.00 71.00 86 VAL A CA 1
ATOM 684 C C . VAL A 1 86 ? -2.070 4.862 25.705 1.00 71.00 86 VAL A C 1
ATOM 686 O O . VAL A 1 86 ? -2.276 5.620 26.655 1.00 71.00 86 VAL A O 1
ATOM 689 N N . VAL A 1 87 ? -1.193 3.862 25.741 1.00 76.62 87 VAL A N 1
ATOM 690 C CA . VAL A 1 87 ? -0.203 3.642 26.804 1.00 76.62 87 VAL A CA 1
ATOM 691 C C . VAL A 1 87 ? 1.170 3.978 26.232 1.00 76.62 87 VAL A C 1
ATOM 693 O O . VAL A 1 87 ? 1.515 3.468 25.168 1.00 76.62 87 VAL A O 1
ATOM 696 N N . GLU A 1 88 ? 1.884 4.879 26.910 1.00 61.47 88 GLU A N 1
ATOM 697 C CA . GLU A 1 88 ? 3.284 5.242 26.633 1.00 61.47 88 GLU A CA 1
ATOM 698 C C . GLU A 1 88 ? 4.250 4.240 27.274 1.00 61.47 88 GLU A C 1
ATOM 700 O O . GLU A 1 88 ? 3.952 3.781 28.404 1.00 61.47 88 GLU A O 1
#

pLDDT: mean 90.69, std 10.12, range [50.16, 98.62]

Sequence (88 aa):
MTMRIDPSTLTNICQVAAERFLDHAKEFRKLVDYKPKPDHSVDGTLHVDLTPHGDGARRLAEQFELQAKEARAYADHLANAEYVRVVE

Foldseek 3Di:
DKDWDQLQVLLVVLQVLLVVLQVLLVVLVVQQPPDWDDWDDDPNDIDGGPDQYHPRSNVSSVVSNVSSVVSNVSSVVSVPDPIDTDDD

Radius of gyration: 19.81 Å; chains: 1; bounding box: 42×26×54 Å

Secondary structure (DSSP, 8-state):
--PEEPHHHHHHHHHHHHHHHHHHHHHHHHTTT--PPPPEEETTEEE------HHHHHHHHHHHHHHHHHHHHHHHHHHT-S-EE---